Protein AF-A0A8B3NKY8-F1 (afdb_monomer_lite)

pLDDT: mean 85.1, std 20.14, range [35.09, 98.81]

Foldseek 3Di:
DQEEECALPLPAEEEEAEPEEYEEAACAQPHAYEYEYQEYAAAACALHAEYEYEHNHYYYAAYCHNPQDYYYHYDDPPPCVVVRYDPPRDDDDDDDDPVVVVVVAVVVDDDDDDDDDDDCPPDRPPPPPVVVCVSVVVND

Secondary structure (DSSP, 8-state):
--B-SSTTTT--S-EEEESS-B-TTTTTT-EEEEEEES---TTTTTT-EEEEEEE-S---SSBTTT--EEEEEE--SSS-HHHHB-TTS----PPPPHHHHHHHHHHS-------S---TTS-SSTTHHHHHHHHHHHH-

Radius of gyration: 15.7 Å; chains: 1; bounding box: 32×38×48 Å

Sequence (140 aa):
IIVGNTVLYGATEGEAYFCGVAGERFAVRNSGVAAVVEGVGDHGCEYMTGGIVVVIGQTGRNFAAGMSGGVAYVLDEVGDFAERCNMAMVELEPVPEEDDLMEKLLHHGGDLDHKGRVDVSGDMTSHDEERLYQLISNHV

Structure (mmCIF, N/CA/C/O backbone):
data_AF-A0A8B3NKY8-F1
#
_entry.id   AF-A0A8B3NKY8-F1
#
loop_
_atom_site.group_PDB
_atom_site.id
_atom_site.type_symbol
_atom_site.label_atom_id
_atom_site.label_alt_id
_atom_site.label_comp_id
_atom_site.label_asym_id
_atom_site.label_entity_id
_atom_site.label_seq_id
_atom_site.pdbx_PDB_ins_code
_atom_site.Cartn_x
_atom_site.Cartn_y
_atom_site.Cartn_z
_atom_site.occupancy
_atom_site.B_iso_or_equiv
_atom_site.auth_seq_id
_atom_site.auth_comp_id
_atom_site.auth_asym_id
_atom_site.auth_atom_id
_atom_site.pdbx_PDB_model_num
ATOM 1 N N . ILE A 1 1 ? -8.457 -6.301 -11.521 1.00 92.19 1 ILE A N 1
ATOM 2 C CA . ILE A 1 1 ? -7.447 -5.228 -11.653 1.00 92.19 1 ILE A CA 1
ATOM 3 C C . ILE A 1 1 ? -8.161 -3.965 -12.123 1.00 92.19 1 ILE A C 1
ATOM 5 O O . ILE A 1 1 ? -8.790 -4.033 -13.174 1.00 92.19 1 ILE A O 1
ATOM 9 N N . ILE A 1 2 ? -8.127 -2.881 -11.340 1.00 97.88 2 ILE A N 1
ATOM 10 C CA . ILE A 1 2 ? -8.781 -1.590 -11.645 1.00 97.88 2 ILE A CA 1
ATOM 11 C C . ILE A 1 2 ? -7.787 -0.535 -12.149 1.00 97.88 2 ILE A C 1
ATOM 13 O O . ILE A 1 2 ? -8.113 0.253 -13.032 1.00 97.88 2 ILE A O 1
ATOM 17 N N . VAL A 1 3 ? -6.552 -0.567 -11.641 1.00 98.19 3 VAL A N 1
ATOM 18 C CA . VAL A 1 3 ? -5.439 0.285 -12.078 1.00 98.19 3 VAL A CA 1
ATOM 19 C C . VAL A 1 3 ? -4.214 -0.563 -12.404 1.00 98.19 3 VAL A C 1
ATOM 21 O O . VAL A 1 3 ? -4.054 -1.666 -11.885 1.00 98.19 3 VAL A O 1
ATOM 24 N N . GLY A 1 4 ? -3.379 -0.061 -13.315 1.00 98.06 4 GLY A N 1
ATOM 25 C CA . GLY A 1 4 ? -2.199 -0.768 -13.814 1.00 98.06 4 GLY A CA 1
ATOM 26 C C . GLY A 1 4 ? -1.019 -0.773 -12.838 1.00 98.06 4 GLY A C 1
ATOM 27 O O . GLY A 1 4 ? -1.186 -0.723 -11.622 1.00 98.06 4 GLY A O 1
ATOM 28 N N . ASN A 1 5 ? 0.187 -0.835 -13.399 1.00 98.56 5 ASN A N 1
ATOM 29 C CA . ASN A 1 5 ? 1.435 -0.888 -12.640 1.00 98.56 5 ASN A CA 1
ATOM 30 C C . ASN A 1 5 ? 1.971 0.517 -12.331 1.00 98.56 5 ASN A C 1
ATOM 32 O O . ASN A 1 5 ? 1.633 1.481 -13.021 1.00 98.56 5 ASN A O 1
ATOM 36 N N . THR A 1 6 ? 2.878 0.616 -11.355 1.00 98.12 6 THR A N 1
ATOM 37 C CA . THR A 1 6 ? 3.660 1.841 -11.079 1.00 98.12 6 THR A CA 1
ATOM 38 C C . THR A 1 6 ? 2.777 3.046 -10.713 1.00 98.12 6 THR A C 1
ATOM 40 O O . THR A 1 6 ? 3.089 4.204 -10.990 1.00 98.12 6 THR A O 1
ATOM 43 N N . VAL A 1 7 ? 1.631 2.768 -10.096 1.00 98.38 7 VAL A N 1
ATOM 44 C CA . VAL A 1 7 ? 0.680 3.776 -9.619 1.00 98.38 7 VAL A CA 1
ATOM 45 C C . VAL A 1 7 ? 1.297 4.533 -8.439 1.00 98.38 7 VAL A C 1
ATOM 47 O O . VAL A 1 7 ? 1.948 3.921 -7.597 1.00 98.38 7 VAL A O 1
ATOM 50 N N . LEU A 1 8 ? 1.105 5.858 -8.385 1.00 98.19 8 LEU A N 1
ATOM 51 C CA . LEU A 1 8 ? 1.686 6.766 -7.375 1.00 98.19 8 LEU A CA 1
ATOM 52 C C . LEU A 1 8 ? 3.224 6.830 -7.364 1.00 98.19 8 LEU A C 1
ATOM 54 O O . LEU A 1 8 ? 3.835 7.121 -6.335 1.00 98.19 8 LEU A O 1
ATOM 58 N N . TYR A 1 9 ? 3.863 6.591 -8.512 1.00 98.31 9 TYR A N 1
ATOM 59 C CA . TYR A 1 9 ? 5.317 6.665 -8.615 1.00 98.31 9 TYR A CA 1
ATOM 60 C C . TYR A 1 9 ? 5.877 8.027 -8.199 1.00 98.31 9 TYR A C 1
ATOM 62 O O . TYR A 1 9 ? 5.608 9.037 -8.850 1.00 98.31 9 TYR A O 1
ATOM 70 N N . GLY A 1 10 ? 6.700 8.041 -7.147 1.00 97.56 10 GLY A N 1
ATOM 71 C CA . GLY A 1 10 ? 7.357 9.264 -6.681 1.00 97.56 10 GLY A CA 1
ATOM 72 C C . GLY A 1 10 ? 6.392 10.329 -6.156 1.00 97.56 10 GLY A C 1
ATOM 73 O O . GLY A 1 10 ? 6.761 11.501 -6.126 1.00 97.56 10 GLY A O 1
ATOM 74 N N . ALA A 1 11 ? 5.155 9.956 -5.816 1.00 97.69 11 ALA A N 1
ATOM 75 C CA . ALA A 1 11 ? 4.143 10.913 -5.394 1.00 97.69 11 ALA A CA 1
ATOM 76 C C . ALA A 1 11 ? 4.517 11.558 -4.048 1.00 97.69 11 ALA A C 1
ATOM 78 O O . ALA A 1 11 ? 5.060 10.895 -3.166 1.00 97.69 11 ALA A O 1
ATOM 79 N N . THR A 1 12 ? 4.250 12.857 -3.900 1.00 97.62 12 THR A N 1
ATOM 80 C CA . THR A 1 12 ? 4.756 13.660 -2.772 1.00 97.62 12 THR A CA 1
ATOM 81 C C . THR A 1 12 ? 3.673 14.206 -1.852 1.00 97.62 12 THR A C 1
ATOM 83 O O . THR A 1 12 ? 3.973 14.503 -0.705 1.00 97.62 12 THR A O 1
ATOM 86 N N . GLU A 1 13 ? 2.440 14.361 -2.332 1.00 97.50 13 GLU A N 1
ATOM 87 C CA . GLU A 1 13 ? 1.308 14.871 -1.551 1.00 97.50 13 GLU A CA 1
ATOM 88 C C . GLU A 1 13 ? -0.023 14.460 -2.192 1.00 97.50 13 GLU A C 1
ATOM 90 O O . GLU A 1 13 ? -0.088 14.224 -3.402 1.00 97.50 13 GLU A O 1
ATOM 95 N N . GLY A 1 14 ? -1.082 14.402 -1.382 1.00 96.62 14 GLY A N 1
ATOM 96 C CA . GLY A 1 14 ? -2.450 14.111 -1.816 1.00 96.62 14 GLY A CA 1
ATOM 97 C C . GLY A 1 14 ? -2.989 12.775 -1.309 1.00 96.62 14 GLY A C 1
ATOM 98 O O . GLY A 1 14 ? -2.331 12.063 -0.550 1.00 96.62 14 GLY A O 1
ATOM 99 N N . GLU A 1 15 ? -4.202 12.447 -1.750 1.00 97.81 15 GLU A N 1
ATOM 100 C CA . GLU A 1 15 ? -4.906 11.214 -1.398 1.00 97.81 15 GLU A CA 1
ATOM 101 C C . GLU A 1 15 ? -5.391 10.477 -2.653 1.00 97.81 15 GLU A C 1
ATOM 103 O O . GLU A 1 15 ? -5.750 11.113 -3.649 1.00 97.81 15 GLU A O 1
ATOM 108 N N . ALA A 1 16 ? -5.417 9.143 -2.617 1.00 97.88 16 ALA A N 1
ATOM 109 C CA . ALA A 1 16 ? -5.928 8.323 -3.715 1.00 97.88 16 ALA A CA 1
ATOM 110 C C . ALA A 1 16 ? -6.660 7.069 -3.216 1.00 97.88 16 ALA A C 1
ATOM 112 O O . ALA A 1 16 ? -6.140 6.320 -2.395 1.00 97.88 16 ALA A O 1
ATOM 113 N N . TYR A 1 17 ? -7.840 6.805 -3.772 1.00 98.25 17 TYR A N 1
ATOM 114 C CA . TYR A 1 17 ? -8.715 5.708 -3.358 1.00 98.25 17 TYR A CA 1
ATOM 115 C C . TYR A 1 17 ? -9.032 4.826 -4.570 1.00 98.25 17 TYR A C 1
ATOM 117 O O . TYR A 1 17 ? -9.472 5.323 -5.611 1.00 98.25 17 TYR A O 1
ATOM 125 N N . PHE A 1 18 ? -8.762 3.525 -4.463 1.00 98.12 18 PHE A N 1
ATOM 126 C CA . PHE A 1 18 ? -8.860 2.572 -5.569 1.00 98.12 18 PHE A CA 1
ATOM 127 C C . PHE A 1 18 ? -9.771 1.403 -5.192 1.00 98.12 18 PHE A C 1
ATOM 129 O O . PHE A 1 18 ? -9.328 0.460 -4.535 1.00 98.12 18 PHE A O 1
ATOM 136 N N . CYS A 1 19 ? -11.042 1.452 -5.615 1.00 97.25 19 CYS A N 1
ATOM 137 C CA . CYS A 1 19 ? -12.042 0.397 -5.373 1.00 97.25 19 CYS A CA 1
ATOM 138 C C . CYS A 1 19 ? -11.775 -0.838 -6.253 1.00 97.25 19 CYS A C 1
ATOM 140 O O . CYS A 1 19 ? -12.475 -1.116 -7.233 1.00 97.25 19 CYS A O 1
ATOM 142 N N . GLY A 1 20 ? -10.654 -1.501 -5.989 1.00 97.12 20 GLY A N 1
ATOM 143 C CA . GLY A 1 20 ? -10.221 -2.715 -6.655 1.00 97.12 20 GLY A CA 1
ATOM 144 C C . GLY A 1 20 ? -8.709 -2.912 -6.582 1.00 97.12 20 GLY A C 1
ATOM 145 O O . GLY A 1 20 ? -7.962 -2.123 -6.012 1.00 97.12 20 GLY A O 1
ATOM 146 N N . VAL A 1 21 ? -8.251 -3.988 -7.215 1.00 98.44 21 VAL A N 1
ATOM 147 C CA . VAL A 1 21 ? -6.849 -4.421 -7.154 1.00 98.44 21 VAL A CA 1
ATOM 148 C C . VAL A 1 21 ? -5.963 -3.617 -8.113 1.00 98.44 21 VAL A C 1
ATOM 150 O O . VAL A 1 21 ? -6.284 -3.507 -9.304 1.00 98.44 21 VAL A O 1
ATOM 153 N N . ALA A 1 22 ? -4.833 -3.111 -7.622 1.00 98.62 22 ALA A N 1
ATOM 154 C CA . ALA A 1 22 ? -3.765 -2.508 -8.414 1.00 98.62 22 ALA A CA 1
ATOM 155 C C . ALA A 1 22 ? -2.769 -3.552 -8.945 1.00 98.62 22 ALA A C 1
ATOM 157 O O . ALA A 1 22 ? -2.622 -4.642 -8.392 1.00 98.62 22 ALA A O 1
ATOM 158 N N . GLY A 1 23 ? -2.070 -3.209 -10.028 1.00 98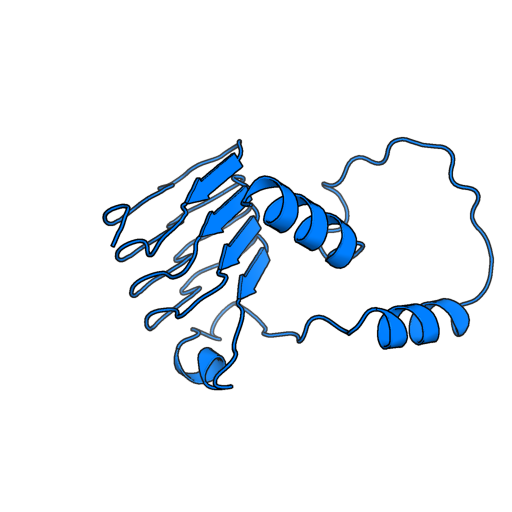.31 23 GLY A N 1
ATOM 159 C CA . GLY A 1 23 ? -0.990 -4.025 -10.576 1.00 98.31 23 GLY A CA 1
ATOM 160 C C . GLY A 1 23 ? 0.283 -4.025 -9.718 1.00 98.31 23 GLY A C 1
ATOM 161 O O . GLY A 1 23 ? 0.270 -3.772 -8.514 1.00 98.31 23 GLY A O 1
ATOM 162 N N . GLU A 1 24 ? 1.411 -4.329 -10.353 1.00 98.50 24 GLU A N 1
ATOM 163 C CA . GLU A 1 24 ? 2.725 -4.385 -9.699 1.00 98.50 24 GLU A CA 1
ATOM 164 C C . GLU A 1 24 ? 3.267 -2.986 -9.371 1.00 98.50 24 GLU A C 1
ATOM 166 O O . GLU A 1 24 ? 2.948 -2.002 -10.049 1.00 98.50 24 GLU A O 1
ATOM 171 N N . ARG A 1 25 ? 4.174 -2.903 -8.388 1.00 98.44 25 ARG A N 1
ATOM 172 C CA . ARG A 1 25 ? 4.865 -1.658 -7.994 1.00 98.44 25 ARG A CA 1
ATOM 173 C C . ARG A 1 25 ? 3.912 -0.522 -7.624 1.00 98.44 25 ARG A C 1
ATOM 175 O O . ARG A 1 25 ? 4.149 0.642 -7.947 1.00 98.44 25 ARG A O 1
ATOM 182 N N . PHE A 1 26 ? 2.809 -0.854 -6.967 1.00 98.81 26 PHE A N 1
ATOM 183 C CA . PHE A 1 26 ? 1.927 0.153 -6.394 1.00 98.81 26 PHE A CA 1
ATOM 184 C C . PHE A 1 26 ? 2.675 0.981 -5.336 1.00 98.81 26 PHE A C 1
ATOM 186 O O . PHE A 1 26 ? 3.388 0.412 -4.513 1.00 98.81 26 PHE A O 1
ATOM 193 N N . ALA A 1 27 ? 2.520 2.307 -5.362 1.00 98.44 27 ALA A N 1
ATOM 194 C CA . ALA A 1 27 ? 3.166 3.251 -4.444 1.00 98.44 27 ALA A CA 1
ATOM 195 C C . ALA A 1 27 ? 4.705 3.181 -4.425 1.00 98.44 27 ALA A C 1
ATOM 197 O O . ALA A 1 27 ? 5.344 3.527 -3.429 1.00 98.44 27 ALA A O 1
ATOM 198 N N . VAL A 1 28 ? 5.320 2.768 -5.538 1.00 98.31 28 VAL A N 1
ATOM 199 C CA . VAL A 1 28 ? 6.781 2.744 -5.654 1.00 98.31 28 VAL A CA 1
ATOM 200 C C . VAL A 1 28 ? 7.356 4.156 -5.495 1.00 98.31 28 VAL A C 1
ATOM 202 O O . VAL A 1 28 ? 6.947 5.095 -6.181 1.00 98.31 28 VAL A O 1
ATOM 205 N N . ARG A 1 29 ? 8.314 4.333 -4.584 1.00 98.50 29 ARG A N 1
ATOM 206 C CA . ARG A 1 29 ? 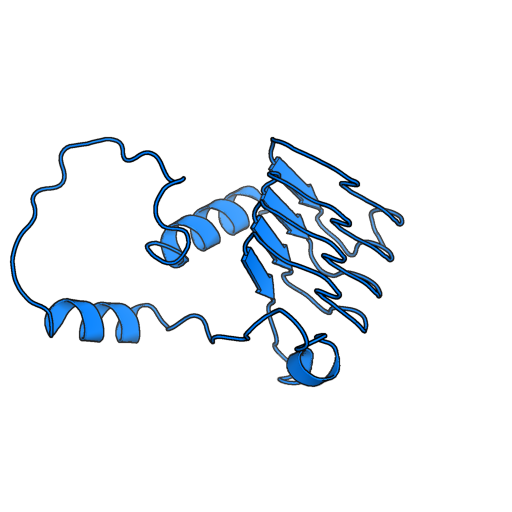8.883 5.647 -4.223 1.00 98.50 29 ARG A CA 1
ATOM 207 C C . ARG A 1 29 ? 7.868 6.678 -3.717 1.00 98.50 29 ARG A C 1
ATOM 209 O O . ARG A 1 29 ? 8.145 7.877 -3.799 1.00 98.50 29 ARG A O 1
ATOM 216 N N . ASN A 1 30 ? 6.712 6.254 -3.204 1.00 98.56 30 ASN A N 1
ATOM 217 C CA . ASN A 1 30 ? 5.808 7.184 -2.531 1.00 98.56 30 ASN A CA 1
ATOM 218 C C . ASN A 1 30 ? 6.561 7.911 -1.404 1.00 98.56 30 ASN A C 1
ATOM 220 O O . ASN A 1 30 ? 7.321 7.302 -0.651 1.00 98.56 30 ASN A O 1
ATOM 224 N N . SER A 1 31 ? 6.411 9.228 -1.357 1.00 98.00 31 SER A N 1
ATOM 225 C CA . SER A 1 31 ? 7.110 10.116 -0.432 1.00 98.00 31 SER A CA 1
ATOM 226 C C . SER A 1 31 ? 6.151 10.972 0.399 1.00 98.00 31 SER A C 1
ATOM 228 O O . SER A 1 31 ? 6.622 11.722 1.249 1.00 98.00 31 SER A O 1
ATOM 230 N N . GLY A 1 32 ? 4.831 10.871 0.190 1.00 95.75 32 GLY A N 1
ATOM 231 C CA . GLY A 1 32 ? 3.870 11.656 0.975 1.00 95.75 32 GLY A CA 1
ATOM 232 C C . GLY A 1 32 ? 2.387 11.529 0.617 1.00 95.75 32 GLY A C 1
ATOM 233 O O . GLY A 1 32 ? 1.579 12.234 1.210 1.00 95.75 32 GLY A O 1
ATOM 234 N N . VAL A 1 33 ? 1.993 10.648 -0.309 1.00 98.00 33 VAL A N 1
ATOM 235 C CA . VAL A 1 33 ? 0.568 10.375 -0.578 1.00 98.00 33 VAL A CA 1
ATOM 236 C C . VAL A 1 33 ? -0.006 9.398 0.446 1.00 98.00 33 VAL A C 1
ATOM 238 O O . VAL A 1 33 ? 0.661 8.421 0.800 1.00 98.00 33 VAL A O 1
ATOM 241 N N . ALA A 1 34 ? -1.251 9.632 0.867 1.00 98.12 34 ALA A N 1
ATOM 242 C CA . ALA A 1 34 ? -2.084 8.632 1.529 1.00 98.12 34 ALA A CA 1
ATOM 243 C C . ALA A 1 34 ? -2.932 7.876 0.490 1.00 98.12 34 ALA A C 1
ATOM 245 O O . ALA A 1 34 ? -3.583 8.496 -0.349 1.00 98.12 34 ALA A O 1
ATOM 246 N N . ALA A 1 35 ? -2.929 6.546 0.498 1.00 98.31 35 ALA A N 1
ATOM 247 C CA . ALA A 1 35 ? -3.682 5.767 -0.480 1.00 98.31 35 ALA A CA 1
ATOM 248 C C . ALA A 1 35 ? -4.407 4.573 0.132 1.00 98.31 35 ALA A C 1
ATOM 250 O O . ALA A 1 35 ? -3.862 3.919 1.016 1.00 98.31 35 ALA A O 1
ATOM 251 N N . VAL A 1 36 ? -5.593 4.257 -0.392 1.00 98.62 36 VAL A N 1
ATOM 252 C CA . VAL A 1 36 ? -6.370 3.056 -0.047 1.00 98.62 36 VAL A CA 1
ATOM 253 C C . VAL A 1 36 ? -6.606 2.222 -1.303 1.00 98.62 36 VAL A C 1
ATOM 255 O O . VAL A 1 36 ? -6.975 2.756 -2.352 1.00 98.62 36 VAL A O 1
ATOM 258 N N . VAL A 1 37 ? -6.363 0.913 -1.221 1.00 98.62 37 VAL A N 1
ATOM 259 C CA . VAL A 1 37 ? -6.497 -0.024 -2.346 1.00 98.62 37 VAL A CA 1
ATOM 260 C C . VAL A 1 37 ? -6.942 -1.409 -1.868 1.00 98.62 37 VAL A C 1
ATOM 262 O O . VAL A 1 37 ? -6.533 -1.871 -0.808 1.00 98.62 37 VAL A O 1
ATOM 265 N N . GLU A 1 38 ? -7.744 -2.117 -2.664 1.00 98.25 38 GLU A N 1
ATOM 266 C CA . GLU A 1 38 ? -8.305 -3.443 -2.315 1.00 98.25 38 GLU A CA 1
ATOM 267 C C . GLU A 1 38 ? -7.391 -4.626 -2.677 1.00 98.25 38 GLU A C 1
ATOM 269 O O . GLU A 1 38 ? -7.807 -5.782 -2.733 1.00 98.25 38 GLU A O 1
ATOM 274 N N . GLY A 1 39 ? -6.127 -4.347 -2.973 1.00 98.06 39 GLY A N 1
ATOM 275 C CA . GLY A 1 39 ? -5.115 -5.353 -3.263 1.00 98.06 39 GLY A CA 1
ATOM 276 C C . GLY A 1 39 ? -4.030 -4.815 -4.180 1.00 98.06 39 GLY A C 1
ATOM 277 O O . GLY A 1 39 ? -4.254 -3.900 -4.974 1.00 98.06 39 GLY A O 1
ATOM 278 N N . VAL A 1 40 ? -2.844 -5.399 -4.095 1.00 98.50 40 VAL A N 1
ATOM 279 C CA . VAL A 1 40 ? -1.672 -4.962 -4.863 1.00 98.50 40 VAL A CA 1
ATOM 280 C C . VAL A 1 40 ? -0.913 -6.161 -5.415 1.00 98.50 40 VAL A C 1
ATOM 282 O O . VAL A 1 40 ? -0.873 -7.220 -4.793 1.00 98.50 40 VAL A O 1
ATOM 285 N N . GLY A 1 41 ? -0.286 -5.991 -6.578 1.00 98.50 41 GLY A N 1
ATOM 286 C CA . GLY A 1 41 ? 0.647 -6.971 -7.132 1.00 98.50 41 GLY A CA 1
ATOM 287 C C . GLY A 1 41 ? 2.000 -6.998 -6.409 1.00 98.50 41 GLY A C 1
ATOM 288 O O . GLY A 1 41 ? 2.162 -6.464 -5.309 1.00 98.50 41 GLY A O 1
ATOM 289 N N . ASP A 1 42 ? 2.993 -7.627 -7.043 1.00 98.62 42 ASP A N 1
ATOM 290 C CA . ASP A 1 42 ? 4.355 -7.732 -6.504 1.00 98.62 42 ASP A CA 1
ATOM 291 C C . ASP A 1 42 ? 5.015 -6.342 -6.361 1.00 98.62 42 ASP A C 1
ATOM 293 O O . ASP A 1 42 ? 4.723 -5.413 -7.124 1.00 98.62 42 ASP A O 1
ATOM 297 N N . HIS A 1 43 ? 5.950 -6.214 -5.413 1.00 98.62 43 HIS A N 1
ATOM 298 C CA . HIS A 1 43 ? 6.737 -4.997 -5.152 1.00 98.62 43 HIS A CA 1
ATOM 299 C C . HIS A 1 43 ? 5.914 -3.775 -4.697 1.00 98.62 43 HIS A C 1
ATOM 301 O O . HIS A 1 43 ? 6.281 -2.632 -4.977 1.00 98.62 43 HIS A O 1
ATOM 307 N N . GLY A 1 44 ? 4.789 -3.989 -4.009 1.00 98.50 44 GLY A N 1
ATOM 308 C CA . GLY A 1 44 ? 4.046 -2.895 -3.375 1.00 98.50 44 GLY A CA 1
ATOM 309 C C . GLY A 1 44 ? 4.918 -2.110 -2.386 1.00 98.50 44 GLY A C 1
ATOM 310 O O . GLY A 1 44 ? 5.728 -2.703 -1.676 1.00 98.50 44 GLY A O 1
ATOM 311 N N . CYS A 1 45 ? 4.777 -0.783 -2.371 1.00 98.50 45 CYS A N 1
ATOM 312 C CA . CYS A 1 45 ? 5.519 0.154 -1.515 1.00 98.50 45 CYS A CA 1
ATOM 313 C C . CYS A 1 45 ? 7.053 0.086 -1.653 1.00 98.50 45 CYS A C 1
ATOM 315 O O . CYS A 1 45 ? 7.787 0.545 -0.779 1.00 98.50 45 CYS A O 1
ATOM 317 N N . GLU A 1 46 ? 7.562 -0.476 -2.752 1.00 98.56 46 GLU A N 1
ATOM 318 C CA . GLU A 1 46 ? 9.000 -0.566 -3.001 1.00 98.56 46 GLU A CA 1
ATOM 319 C C . GLU A 1 46 ? 9.636 0.840 -3.017 1.00 98.56 46 GLU A C 1
ATOM 321 O O . GLU A 1 46 ? 9.134 1.766 -3.659 1.00 98.56 46 GLU A O 1
ATOM 326 N N . TYR A 1 47 ? 10.742 1.019 -2.295 1.00 98.56 47 TYR A N 1
ATOM 327 C CA . TYR A 1 47 ? 11.437 2.305 -2.133 1.00 98.56 47 TYR A CA 1
ATOM 328 C C . TYR A 1 47 ? 10.586 3.458 -1.574 1.00 98.56 47 TYR A C 1
ATOM 330 O O . TYR A 1 47 ? 10.945 4.619 -1.773 1.00 98.56 47 TYR A O 1
ATOM 338 N N . MET A 1 48 ? 9.457 3.176 -0.917 1.00 98.56 48 MET A N 1
ATOM 339 C CA . MET A 1 48 ? 8.649 4.201 -0.254 1.00 98.56 48 MET A CA 1
ATOM 340 C C . MET A 1 48 ? 9.460 4.878 0.864 1.00 98.56 48 MET A C 1
ATOM 342 O O . MET A 1 48 ? 10.155 4.219 1.640 1.00 98.56 48 MET A O 1
ATOM 346 N N . THR A 1 49 ? 9.409 6.208 0.909 1.00 98.00 49 THR A N 1
ATOM 347 C CA . THR A 1 49 ? 10.149 7.041 1.872 1.00 98.00 49 THR A CA 1
ATOM 348 C C . THR A 1 49 ? 9.239 7.915 2.734 1.00 98.00 49 THR A C 1
ATOM 350 O O . THR A 1 49 ? 9.726 8.588 3.637 1.00 98.00 49 THR A O 1
ATOM 353 N N . GLY A 1 50 ? 7.933 7.929 2.462 1.00 96.38 50 GLY A N 1
ATOM 354 C CA . GLY A 1 50 ? 6.935 8.688 3.210 1.00 96.38 50 GLY A CA 1
ATOM 355 C C . GLY A 1 50 ? 5.520 8.439 2.687 1.00 96.38 50 GLY A C 1
ATOM 356 O O . GLY A 1 50 ? 5.338 7.807 1.648 1.00 96.38 50 GLY A O 1
ATOM 357 N N . GLY A 1 51 ? 4.521 8.961 3.397 1.00 96.81 51 GLY A N 1
ATOM 358 C CA . GLY A 1 51 ? 3.103 8.743 3.094 1.00 96.81 51 GLY A CA 1
ATOM 359 C C . GLY A 1 51 ? 2.505 7.542 3.829 1.00 96.81 51 GLY A C 1
ATOM 360 O O . GLY A 1 51 ? 3.152 6.933 4.685 1.00 96.81 51 GLY A O 1
ATOM 361 N N . ILE A 1 52 ? 1.254 7.227 3.495 1.00 97.50 52 ILE A N 1
ATOM 362 C CA . ILE A 1 52 ? 0.465 6.156 4.115 1.00 97.50 52 ILE A CA 1
ATOM 363 C C . ILE A 1 52 ? -0.135 5.288 3.010 1.00 97.50 52 ILE A C 1
ATOM 365 O O . ILE A 1 52 ? -0.687 5.806 2.044 1.00 97.50 52 ILE A O 1
ATOM 369 N N . VAL A 1 53 ? -0.056 3.968 3.131 1.00 98.38 53 VAL A N 1
ATOM 370 C CA . VAL A 1 53 ? -0.729 3.049 2.202 1.00 98.38 53 VAL A CA 1
ATOM 371 C C . VAL A 1 53 ? -1.561 2.054 2.996 1.00 98.38 53 VAL A C 1
ATOM 373 O O . VAL A 1 53 ? -1.034 1.352 3.846 1.00 98.38 53 VAL A O 1
ATOM 376 N N . VAL A 1 54 ? -2.855 1.978 2.712 1.00 98.25 54 VAL A N 1
ATOM 377 C CA . VAL A 1 54 ? -3.785 1.008 3.291 1.00 98.25 54 VAL A CA 1
ATOM 378 C C . VAL A 1 54 ? -4.158 0.004 2.205 1.00 98.25 54 VAL A C 1
ATOM 380 O O . VAL A 1 54 ? -4.705 0.377 1.164 1.00 98.25 54 VAL A O 1
ATOM 383 N N . VAL A 1 55 ? -3.862 -1.271 2.437 1.00 98.19 55 VAL A N 1
ATOM 384 C CA . VAL A 1 55 ? -4.220 -2.374 1.542 1.00 98.19 55 VAL A CA 1
ATOM 385 C C . VAL A 1 55 ? -5.269 -3.245 2.227 1.00 98.19 55 VAL A C 1
ATOM 387 O O . VAL A 1 55 ? -4.949 -4.016 3.127 1.00 98.19 55 VAL A O 1
ATOM 390 N N . ILE A 1 56 ? -6.523 -3.142 1.788 1.00 96.31 56 ILE A N 1
ATOM 391 C CA . ILE A 1 56 ? -7.662 -3.922 2.305 1.00 96.31 56 ILE A CA 1
ATOM 392 C C . ILE A 1 56 ? -7.903 -5.191 1.471 1.00 96.31 56 ILE A C 1
ATOM 394 O O . ILE A 1 56 ? -9.021 -5.502 1.072 1.00 96.31 56 ILE A O 1
ATOM 398 N N . GLY A 1 57 ? -6.823 -5.906 1.152 1.00 95.62 57 GLY A N 1
ATOM 399 C CA . GLY A 1 57 ? -6.865 -7.135 0.365 1.00 95.62 57 GLY A CA 1
ATOM 400 C C . GLY A 1 57 ? -5.483 -7.757 0.170 1.00 95.62 57 GLY A C 1
ATOM 401 O O . GLY A 1 57 ? -4.512 -7.371 0.815 1.00 95.62 57 GLY A O 1
ATOM 402 N N . GLN A 1 58 ? -5.379 -8.729 -0.741 1.00 96.19 58 GLN A N 1
ATOM 403 C CA . GLN A 1 58 ? -4.134 -9.480 -0.935 1.00 96.19 58 GLN A CA 1
ATOM 404 C C . GLN A 1 58 ? -2.994 -8.621 -1.499 1.00 96.19 58 GLN A C 1
ATOM 406 O O . GLN A 1 58 ? -3.193 -7.789 -2.389 1.00 96.19 58 GLN A O 1
ATOM 411 N N . THR A 1 59 ? -1.773 -8.908 -1.041 1.00 98.06 59 THR A N 1
ATOM 412 C CA . THR A 1 59 ? -0.533 -8.341 -1.581 1.00 98.06 59 THR A CA 1
ATOM 413 C C . THR A 1 59 ? 0.233 -9.352 -2.435 1.00 98.06 59 THR A C 1
ATOM 415 O O . THR A 1 59 ? 0.171 -10.565 -2.220 1.00 98.06 59 THR A O 1
ATOM 418 N N . GLY A 1 60 ? 1.029 -8.860 -3.379 1.00 97.88 60 GLY A N 1
ATOM 419 C CA . GLY A 1 60 ? 2.064 -9.658 -4.021 1.00 97.88 60 GLY A CA 1
ATOM 420 C C . GLY A 1 60 ? 3.297 -9.840 -3.135 1.00 97.88 60 GLY A C 1
ATOM 421 O O . GLY A 1 60 ? 3.331 -9.444 -1.968 1.00 97.88 60 GLY A O 1
ATOM 422 N N . ARG A 1 61 ? 4.327 -10.450 -3.717 1.00 98.44 61 ARG A N 1
ATOM 423 C CA . ARG A 1 61 ? 5.619 -10.746 -3.085 1.00 98.44 61 ARG A CA 1
ATOM 424 C C . ARG A 1 61 ? 6.520 -9.519 -3.033 1.00 98.44 61 ARG A C 1
ATOM 426 O O . ARG A 1 61 ? 6.375 -8.586 -3.825 1.00 98.44 61 ARG A O 1
ATOM 433 N N . ASN A 1 62 ? 7.533 -9.599 -2.172 1.00 98.19 62 ASN A N 1
ATOM 434 C CA . ASN A 1 62 ? 8.574 -8.587 -2.010 1.00 98.19 62 ASN A CA 1
ATOM 435 C C . ASN A 1 62 ? 7.995 -7.192 -1.710 1.00 98.19 62 ASN A C 1
ATOM 437 O O . ASN A 1 62 ? 8.503 -6.175 -2.188 1.00 98.19 62 ASN A O 1
ATOM 441 N N . PHE A 1 63 ? 6.902 -7.163 -0.949 1.00 98.69 63 PHE A N 1
ATOM 442 C CA . PHE A 1 63 ? 6.288 -5.933 -0.467 1.00 98.69 63 PHE A CA 1
ATOM 443 C C . PHE A 1 63 ? 7.275 -5.170 0.430 1.00 98.69 63 PHE A C 1
ATOM 445 O O . PHE A 1 63 ? 8.071 -5.791 1.131 1.00 98.69 63 PHE A O 1
ATOM 452 N N . ALA A 1 64 ? 7.237 -3.838 0.393 1.00 98.44 64 ALA A N 1
ATOM 453 C CA . ALA A 1 64 ? 8.084 -2.936 1.178 1.00 98.44 64 ALA A CA 1
ATOM 454 C C . ALA A 1 64 ? 9.604 -3.079 0.945 1.00 98.44 64 ALA A C 1
ATOM 456 O O . ALA A 1 64 ? 10.419 -2.615 1.743 1.00 98.44 64 ALA A O 1
ATOM 457 N N . ALA A 1 65 ? 10.032 -3.677 -0.171 1.00 98.62 65 ALA A N 1
ATOM 458 C CA . ALA A 1 65 ? 11.454 -3.782 -0.481 1.00 98.62 65 ALA A CA 1
ATOM 459 C C . ALA A 1 65 ? 12.114 -2.397 -0.596 1.00 98.62 65 ALA A C 1
ATOM 461 O O . ALA A 1 65 ? 11.706 -1.554 -1.394 1.00 98.62 65 ALA A O 1
ATOM 462 N N . GLY A 1 66 ? 13.144 -2.151 0.216 1.00 98.06 66 GLY A N 1
ATOM 463 C CA . GLY A 1 66 ? 13.827 -0.855 0.259 1.00 98.06 66 GLY A CA 1
ATOM 464 C C . GLY A 1 66 ? 12.956 0.302 0.760 1.00 98.06 66 GLY A C 1
ATOM 465 O O . GLY A 1 66 ? 13.334 1.454 0.556 1.00 98.06 66 GLY A O 1
ATOM 466 N N . MET A 1 67 ? 11.802 0.016 1.371 1.00 98.31 67 MET A N 1
ATOM 467 C CA . MET A 1 67 ? 10.990 1.016 2.054 1.00 98.31 67 MET A CA 1
ATOM 468 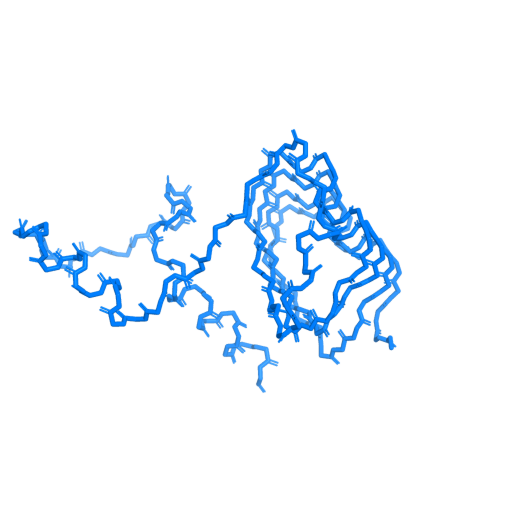C C . MET A 1 67 ? 11.758 1.517 3.276 1.00 98.31 67 MET A C 1
ATOM 470 O O . MET A 1 67 ? 12.124 0.736 4.149 1.00 98.31 67 MET A O 1
ATOM 474 N N . SER A 1 68 ? 12.037 2.817 3.309 1.00 97.06 68 SER A N 1
ATOM 475 C CA . SER A 1 68 ? 12.833 3.450 4.364 1.00 97.06 68 SER A CA 1
ATOM 476 C C . SER A 1 68 ? 12.047 4.480 5.175 1.00 97.06 68 SER A C 1
ATOM 478 O O . SER A 1 68 ? 12.619 5.115 6.057 1.00 97.06 68 SER A O 1
ATOM 480 N N . GLY A 1 69 ? 10.770 4.706 4.850 1.00 94.94 69 GLY A N 1
ATOM 481 C CA . GLY A 1 69 ? 9.903 5.634 5.572 1.00 94.94 69 GLY A CA 1
ATOM 482 C C . GLY A 1 69 ? 8.450 5.593 5.099 1.00 94.94 69 GLY A C 1
ATOM 483 O O . GLY A 1 69 ? 8.157 5.100 4.010 1.00 94.94 69 GLY A O 1
ATOM 484 N N . GLY A 1 70 ? 7.555 6.145 5.921 1.00 95.56 70 GLY A N 1
ATOM 485 C CA . GLY A 1 70 ? 6.102 6.033 5.761 1.00 95.56 70 GLY A CA 1
ATOM 486 C C . GLY A 1 70 ? 5.522 4.817 6.490 1.00 95.56 70 GLY A C 1
ATOM 487 O O . GLY A 1 70 ? 6.258 4.070 7.130 1.00 95.56 70 GLY A O 1
ATOM 488 N N . VAL A 1 71 ? 4.203 4.636 6.399 1.00 96.00 71 VAL A N 1
ATOM 489 C CA . VAL A 1 71 ? 3.477 3.534 7.055 1.00 96.00 71 VAL A CA 1
ATOM 490 C C . VAL A 1 71 ? 2.627 2.794 6.026 1.00 96.00 71 VAL A C 1
ATOM 492 O O . VAL A 1 71 ? 1.983 3.417 5.180 1.00 96.00 71 VAL A O 1
ATOM 495 N N . ALA A 1 72 ? 2.627 1.465 6.091 1.00 97.31 72 ALA A N 1
ATOM 496 C CA . ALA A 1 72 ? 1.752 0.626 5.288 1.00 97.31 72 ALA A CA 1
ATOM 497 C C . ALA A 1 72 ? 0.919 -0.278 6.202 1.00 97.31 72 ALA A C 1
ATOM 499 O O . ALA A 1 72 ? 1.477 -1.087 6.938 1.00 97.31 72 ALA A O 1
ATOM 500 N N . TYR A 1 73 ? -0.402 -0.156 6.126 1.00 96.50 73 TYR A N 1
ATOM 501 C CA . TYR A 1 73 ? -1.339 -1.041 6.809 1.00 96.50 73 TYR A CA 1
ATOM 502 C C . TYR A 1 73 ? -1.836 -2.082 5.815 1.00 96.50 73 TYR A C 1
ATOM 504 O O . TYR A 1 73 ? -2.281 -1.739 4.717 1.00 96.50 73 TYR A O 1
ATOM 512 N N . VAL A 1 74 ? -1.755 -3.353 6.189 1.00 96.94 74 VAL A N 1
ATOM 513 C CA . VAL A 1 74 ? -2.151 -4.468 5.328 1.00 96.94 74 VAL A CA 1
ATOM 514 C C . VAL A 1 74 ? -3.127 -5.347 6.086 1.00 96.94 74 VAL A C 1
ATOM 516 O O . VAL A 1 74 ? -2.822 -5.826 7.175 1.00 96.94 74 VAL A O 1
ATOM 519 N N . LEU A 1 75 ? -4.299 -5.561 5.493 1.00 95.50 75 LEU A N 1
ATOM 520 C CA . LEU A 1 75 ? -5.268 -6.525 5.986 1.00 95.50 75 LEU A CA 1
ATOM 521 C C . LEU A 1 75 ? -4.794 -7.940 5.635 1.00 95.50 75 LEU A C 1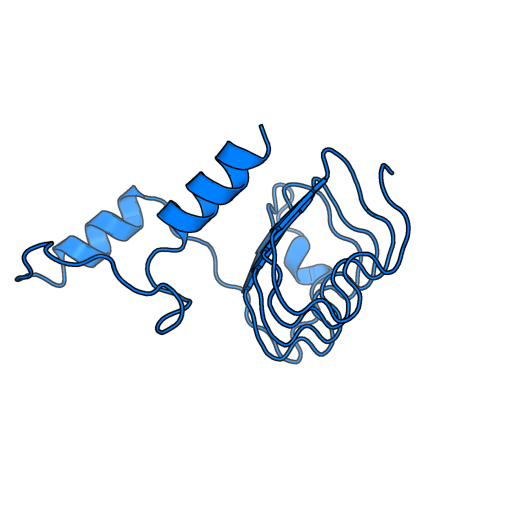
ATOM 523 O O . LEU A 1 75 ? -4.857 -8.359 4.478 1.00 95.50 75 LEU A O 1
ATOM 527 N N . ASP A 1 76 ? -4.323 -8.672 6.641 1.00 94.25 76 ASP A N 1
ATOM 528 C CA . ASP A 1 76 ? -3.839 -10.046 6.499 1.00 94.25 76 ASP A CA 1
ATOM 529 C C . ASP A 1 76 ? -4.846 -11.059 7.064 1.00 94.25 76 ASP A C 1
ATOM 531 O O . ASP A 1 76 ? -4.684 -11.582 8.163 1.00 94.25 76 ASP A O 1
ATOM 535 N N . GLU A 1 77 ? -5.912 -11.345 6.310 1.00 90.88 77 GLU A N 1
ATOM 536 C CA . GLU A 1 77 ? -6.936 -12.322 6.727 1.00 90.88 77 GLU A CA 1
ATOM 537 C C . GLU A 1 77 ? -6.411 -13.767 6.769 1.00 90.88 77 GLU A C 1
ATOM 539 O O . GLU A 1 77 ? -6.962 -14.615 7.473 1.00 90.88 77 GLU A O 1
ATOM 544 N N . VAL A 1 78 ? -5.375 -14.068 5.979 1.00 92.31 78 VAL A N 1
ATOM 545 C CA . VAL A 1 78 ? -4.822 -15.424 5.833 1.00 92.31 78 VAL A CA 1
ATOM 546 C C . VAL A 1 78 ? -3.695 -15.680 6.841 1.00 92.31 78 VAL A C 1
ATOM 548 O O . VAL A 1 78 ? -3.468 -16.831 7.215 1.00 92.31 78 VAL A O 1
ATOM 551 N N . GLY A 1 79 ? -3.021 -14.630 7.315 1.00 93.06 79 GLY A N 1
ATOM 552 C CA . GLY A 1 79 ? -1.884 -14.729 8.232 1.00 93.06 79 GLY A CA 1
ATOM 553 C C . GLY A 1 79 ? -0.562 -15.058 7.530 1.00 93.06 79 GLY A C 1
ATOM 554 O O . GLY A 1 79 ? 0.349 -15.590 8.164 1.00 93.06 79 GLY A O 1
ATOM 555 N N . ASP A 1 80 ? -0.465 -14.809 6.220 1.00 94.50 80 ASP A N 1
ATOM 556 C CA . ASP A 1 80 ? 0.688 -15.155 5.377 1.00 94.50 80 ASP A CA 1
ATOM 557 C C . ASP A 1 80 ? 1.413 -13.923 4.802 1.00 94.50 80 ASP A C 1
ATOM 559 O O . ASP A 1 80 ? 2.319 -14.043 3.969 1.00 94.50 80 ASP A O 1
ATOM 563 N N . PHE A 1 81 ? 1.056 -12.710 5.238 1.00 96.81 81 PHE A N 1
ATOM 564 C CA . PHE A 1 81 ? 1.683 -11.487 4.736 1.00 96.81 81 PHE A CA 1
ATOM 565 C C . PHE A 1 81 ? 3.187 -11.433 5.029 1.00 96.81 81 PHE A C 1
ATOM 567 O O . PHE A 1 81 ? 3.965 -11.005 4.172 1.00 96.81 81 PHE A O 1
ATOM 574 N N . ALA A 1 82 ? 3.617 -11.943 6.186 1.00 96.12 82 ALA A N 1
ATOM 575 C CA . ALA A 1 82 ? 5.027 -11.974 6.571 1.00 96.12 82 ALA A CA 1
ATOM 576 C C . ALA A 1 82 ? 5.914 -12.734 5.565 1.00 96.12 82 ALA A C 1
ATOM 578 O O . ALA A 1 82 ? 7.069 -12.364 5.370 1.00 96.12 82 ALA A O 1
ATOM 579 N N . GLU A 1 83 ? 5.383 -13.746 4.867 1.00 96.94 83 GLU A N 1
ATOM 580 C CA . GLU A 1 83 ? 6.127 -14.490 3.837 1.00 96.94 83 GLU A CA 1
ATOM 581 C C . GLU A 1 83 ? 6.325 -13.684 2.543 1.00 96.94 83 GLU A C 1
ATOM 583 O O . GLU A 1 83 ? 7.226 -13.957 1.744 1.00 96.94 83 GLU A O 1
ATOM 588 N N . ARG A 1 84 ? 5.473 -12.680 2.320 1.00 97.31 84 ARG A N 1
ATOM 589 C CA . ARG A 1 84 ? 5.473 -11.816 1.134 1.00 97.31 84 ARG A CA 1
ATOM 590 C C . ARG A 1 84 ? 6.138 -10.465 1.390 1.00 97.31 84 ARG A C 1
ATOM 592 O O . ARG A 1 84 ? 6.471 -9.774 0.423 1.00 97.31 84 ARG A O 1
ATOM 599 N N . CYS A 1 85 ? 6.354 -10.098 2.650 1.00 97.94 85 CYS A N 1
ATOM 600 C CA . CYS A 1 85 ? 6.979 -8.845 3.052 1.00 97.94 85 CYS A CA 1
ATOM 601 C C . CYS A 1 85 ? 8.512 -8.953 3.078 1.00 97.94 85 CYS A C 1
ATOM 603 O O . CYS A 1 85 ? 9.092 -9.925 3.563 1.00 97.94 85 CYS A O 1
ATOM 605 N N . ASN A 1 86 ? 9.194 -7.937 2.553 1.00 98.00 86 ASN A N 1
ATOM 606 C CA . ASN A 1 86 ? 10.643 -7.837 2.620 1.00 98.00 86 ASN A CA 1
ATOM 607 C C . ASN A 1 86 ? 11.073 -7.182 3.938 1.00 98.00 86 ASN A C 1
ATOM 609 O O . ASN A 1 86 ? 11.149 -5.963 4.046 1.00 98.00 86 ASN A O 1
ATOM 613 N N . MET A 1 87 ? 11.445 -8.012 4.908 1.00 97.25 87 MET A N 1
ATOM 614 C CA . MET A 1 87 ? 11.812 -7.602 6.269 1.00 97.25 87 MET A CA 1
ATOM 615 C C . MET A 1 87 ? 13.216 -6.979 6.407 1.00 97.25 87 MET A C 1
ATOM 617 O O . MET A 1 87 ? 13.739 -6.875 7.512 1.00 97.25 87 MET A O 1
ATOM 621 N N . ALA A 1 88 ? 13.890 -6.605 5.311 1.00 96.75 88 ALA A N 1
ATOM 622 C CA . ALA A 1 88 ? 15.267 -6.103 5.386 1.00 96.75 88 ALA A CA 1
ATOM 623 C C . ALA A 1 88 ? 15.383 -4.699 6.007 1.00 96.75 88 ALA A C 1
ATOM 625 O O . ALA A 1 88 ? 16.438 -4.360 6.540 1.00 96.75 88 ALA A O 1
ATOM 626 N N . MET A 1 89 ? 14.338 -3.874 5.887 1.00 96.19 89 MET A N 1
ATOM 627 C CA . MET A 1 89 ? 14.327 -2.475 6.347 1.00 96.19 89 MET A CA 1
ATOM 628 C C . MET A 1 89 ? 13.044 -2.072 7.080 1.00 96.19 89 MET A C 1
ATOM 630 O O . MET A 1 89 ? 12.965 -0.950 7.570 1.00 96.19 89 MET A O 1
ATOM 634 N N . VAL A 1 90 ? 12.060 -2.969 7.157 1.00 95.94 90 VAL A N 1
ATOM 635 C CA . VAL A 1 90 ? 10.772 -2.717 7.810 1.00 95.94 90 VAL A CA 1
ATOM 636 C C . VAL A 1 90 ? 10.531 -3.726 8.923 1.00 95.94 90 VAL A C 1
ATOM 638 O O . VAL A 1 90 ? 11.065 -4.836 8.894 1.00 95.94 90 VAL A O 1
ATOM 641 N N . GLU A 1 91 ? 9.700 -3.333 9.877 1.00 94.75 91 GLU A N 1
ATOM 642 C CA . GLU A 1 91 ? 9.191 -4.178 10.952 1.00 94.75 91 GLU A CA 1
ATOM 643 C C . GLU A 1 91 ? 7.677 -4.338 10.782 1.00 94.75 91 GLU A C 1
ATOM 645 O O . GLU A 1 91 ? 7.008 -3.451 10.249 1.00 94.75 91 GLU A O 1
ATOM 650 N N . LEU A 1 92 ? 7.151 -5.500 11.170 1.00 93.75 92 LEU A N 1
ATOM 651 C CA . LEU A 1 92 ? 5.719 -5.770 11.159 1.00 93.75 92 LEU A CA 1
ATOM 652 C C . LEU A 1 92 ? 5.222 -5.726 12.592 1.00 93.75 92 LEU A C 1
ATOM 654 O O . LEU A 1 92 ? 5.650 -6.529 13.420 1.00 93.75 92 LEU A O 1
ATOM 658 N N . GLU A 1 93 ? 4.287 -4.824 12.850 1.00 91.12 93 GLU A N 1
ATOM 659 C CA . GLU A 1 93 ? 3.617 -4.699 14.134 1.00 91.12 93 GLU A CA 1
ATOM 660 C C . GLU A 1 93 ? 2.111 -4.899 13.928 1.00 91.12 93 GLU A C 1
ATOM 662 O O . GLU A 1 93 ? 1.539 -4.326 12.995 1.00 91.12 93 GLU A O 1
ATOM 667 N N . PRO A 1 94 ? 1.450 -5.733 14.749 1.00 86.19 94 PRO A N 1
ATOM 668 C CA . PRO A 1 94 ? 0.001 -5.833 14.712 1.00 86.19 94 PRO A CA 1
ATOM 669 C C . PRO A 1 94 ? -0.607 -4.517 15.201 1.00 86.19 94 PRO A C 1
ATOM 671 O O . PRO A 1 94 ? -0.174 -3.969 16.216 1.00 86.19 94 PRO A O 1
ATOM 674 N N . VAL A 1 95 ? -1.640 -4.039 14.509 1.00 80.56 95 VAL A N 1
ATOM 675 C CA . VAL A 1 95 ? -2.441 -2.913 14.998 1.00 80.56 95 VAL A CA 1
ATOM 676 C C . VAL A 1 95 ? -3.275 -3.432 16.177 1.00 80.56 95 VAL A C 1
ATOM 678 O O . VAL A 1 95 ? -4.051 -4.368 15.974 1.00 80.56 95 VAL A O 1
ATOM 681 N N . PRO A 1 96 ? -3.086 -2.916 17.407 1.00 69.50 96 PRO A N 1
ATOM 682 C CA . PRO A 1 96 ? -3.845 -3.369 18.568 1.00 69.50 96 PRO A CA 1
ATOM 683 C C . PRO A 1 96 ? -5.335 -3.061 18.397 1.00 69.50 96 PRO A C 1
ATOM 685 O O . PRO A 1 96 ? -5.697 -2.052 17.794 1.00 69.50 96 PRO A O 1
ATOM 688 N N . GLU A 1 97 ? -6.189 -3.924 18.944 1.00 64.25 97 GLU A N 1
ATOM 689 C CA . GLU A 1 97 ? -7.631 -3.675 18.996 1.00 64.25 97 GLU A CA 1
ATOM 690 C C . GLU A 1 97 ? -7.932 -2.477 19.924 1.00 64.25 97 GLU A C 1
ATOM 692 O O . GLU A 1 97 ? -7.169 -2.202 20.855 1.00 64.25 97 GLU A O 1
ATOM 697 N N . GLU A 1 98 ? -9.040 -1.759 19.682 1.00 56.34 98 GLU A N 1
ATOM 698 C CA . GLU A 1 98 ? -9.476 -0.582 20.471 1.00 56.34 98 GLU A CA 1
ATOM 699 C C . GLU A 1 98 ? -9.418 -0.838 21.989 1.00 56.34 98 GLU A C 1
ATOM 701 O O . GLU A 1 98 ? -8.917 -0.011 22.759 1.00 56.34 98 GLU A O 1
ATOM 706 N N . ASP A 1 99 ? -9.877 -2.018 22.416 1.00 51.25 99 ASP A N 1
ATOM 707 C CA . ASP A 1 99 ? -9.917 -2.417 23.825 1.00 51.25 99 ASP A CA 1
ATOM 708 C C . ASP A 1 99 ? -8.502 -2.553 24.432 1.00 51.25 99 ASP A C 1
ATOM 710 O O . ASP A 1 99 ? -8.255 -2.095 25.554 1.00 51.25 99 ASP A O 1
ATOM 714 N N . ASP A 1 100 ? -7.540 -3.087 23.670 1.00 53.72 100 ASP A N 1
ATOM 715 C CA . ASP A 1 100 ? -6.141 -3.253 24.096 1.00 53.72 100 ASP A CA 1
ATOM 716 C C . ASP A 1 100 ? -5.410 -1.905 24.211 1.00 53.72 100 ASP A C 1
ATOM 718 O O . ASP A 1 100 ? -4.503 -1.727 25.038 1.00 53.72 100 ASP A O 1
ATOM 722 N N . LEU A 1 101 ? -5.779 -0.935 23.369 1.00 52.66 101 LEU A N 1
ATOM 723 C CA . LEU A 1 101 ? -5.221 0.414 23.397 1.00 52.66 101 LEU A CA 1
ATOM 724 C C . LEU A 1 101 ? -5.754 1.204 24.599 1.00 52.66 101 LEU A C 1
ATOM 726 O O . LEU A 1 101 ? -4.979 1.879 25.289 1.00 52.66 101 LEU A O 1
ATOM 730 N N . MET A 1 102 ? -7.050 1.070 24.899 1.00 46.53 102 MET A N 1
ATOM 731 C CA . MET A 1 102 ? -7.678 1.709 26.055 1.00 46.53 102 MET A CA 1
ATOM 732 C C . MET A 1 102 ? -7.099 1.181 27.375 1.00 46.53 102 MET A C 1
ATOM 734 O O . MET A 1 102 ? -6.805 1.973 28.273 1.00 46.53 102 MET A O 1
ATOM 738 N N . GLU A 1 103 ? -6.841 -0.127 27.483 1.00 50.91 103 GLU A N 1
ATOM 739 C CA . GLU A 1 103 ? -6.186 -0.724 28.654 1.00 50.91 103 GLU A CA 1
ATOM 740 C C . GLU A 1 103 ? -4.750 -0.191 28.838 1.00 50.91 103 GLU A C 1
ATOM 742 O O . GLU A 1 103 ? -4.372 0.229 29.938 1.00 50.91 103 GLU A O 1
ATOM 747 N N . LYS A 1 104 ? -3.963 -0.092 27.756 1.00 51.69 104 LYS A N 1
ATOM 748 C CA . LYS A 1 104 ? -2.604 0.486 27.797 1.00 51.69 104 LYS A CA 1
ATOM 749 C C . LYS A 1 104 ? -2.592 1.965 28.203 1.00 51.69 104 LYS A C 1
ATOM 751 O O . LYS A 1 104 ? -1.724 2.368 28.981 1.00 51.69 104 LYS A O 1
ATOM 756 N N . LEU A 1 105 ? -3.551 2.761 27.726 1.00 53.84 105 LEU A N 1
ATOM 757 C CA . LEU A 1 105 ? -3.695 4.181 28.077 1.00 53.84 105 LEU A CA 1
ATOM 758 C C . LEU A 1 105 ? -4.144 4.377 29.535 1.00 53.84 105 LEU A C 1
ATOM 760 O O . LEU A 1 105 ? -3.635 5.259 30.228 1.00 53.84 105 LEU A O 1
ATOM 764 N N . LEU A 1 106 ? -5.041 3.525 30.038 1.00 52.59 106 LEU A N 1
ATOM 765 C CA . LEU A 1 106 ? -5.526 3.571 31.423 1.00 52.59 106 LEU A CA 1
ATOM 766 C C . LEU A 1 106 ? -4.439 3.206 32.448 1.00 52.59 106 LEU A C 1
ATOM 768 O O . LEU A 1 106 ? -4.444 3.735 33.563 1.00 52.59 106 LEU A O 1
ATOM 772 N N . HIS A 1 107 ? -3.477 2.355 32.082 1.00 51.94 107 HIS A N 1
ATOM 773 C CA . HIS A 1 107 ? -2.341 2.019 32.946 1.00 51.94 107 HIS A CA 1
ATOM 774 C C . HIS A 1 107 ? -1.258 3.115 33.018 1.00 51.94 107 HIS A C 1
ATOM 776 O O . HIS A 1 107 ? -0.514 3.161 34.001 1.00 51.94 107 HIS A O 1
ATOM 782 N N . HIS A 1 108 ? -1.202 4.037 32.052 1.00 50.28 108 HIS A N 1
ATOM 783 C CA . HIS A 1 108 ? -0.250 5.158 31.990 1.00 50.28 108 HIS A CA 1
ATOM 784 C C . HIS A 1 108 ? -0.898 6.503 32.376 1.00 50.28 108 HIS A C 1
ATOM 786 O O . HIS A 1 108 ? -0.766 7.507 31.685 1.00 50.28 108 HIS A O 1
ATOM 792 N N . GLY A 1 109 ? -1.626 6.513 33.495 1.00 39.97 109 GLY A N 1
ATOM 793 C CA . GLY A 1 109 ? -2.519 7.600 33.888 1.00 39.97 109 GLY A CA 1
ATOM 794 C C . GLY A 1 109 ? -1.958 9.031 33.886 1.00 39.97 109 GLY A C 1
ATOM 795 O O . GLY A 1 109 ? -0.822 9.284 34.282 1.00 39.97 109 GLY A O 1
ATOM 796 N N . GLY A 1 110 ? -2.869 9.966 33.599 1.00 46.03 110 GLY A N 1
ATOM 797 C CA . GLY A 1 110 ? -2.861 11.331 34.129 1.00 46.03 110 GLY A CA 1
ATOM 798 C C . GLY A 1 110 ? -2.586 12.435 33.109 1.00 46.03 110 GLY A C 1
ATOM 799 O O . GLY A 1 110 ? -1.462 12.576 32.651 1.00 46.03 110 GLY A O 1
ATOM 800 N N . ASP A 1 111 ? -3.610 13.271 32.897 1.00 51.69 111 ASP A N 1
ATOM 801 C CA . ASP A 1 111 ? -3.618 14.559 32.183 1.00 51.69 111 ASP A CA 1
ATOM 802 C C . ASP A 1 111 ? -3.411 14.530 30.658 1.00 51.69 111 ASP A C 1
ATOM 804 O O . ASP A 1 111 ? -2.360 14.147 30.158 1.00 51.69 111 ASP A O 1
ATOM 808 N N . LEU A 1 112 ? -4.395 15.061 29.915 1.00 45.75 112 LEU A N 1
ATOM 809 C CA . LEU A 1 112 ? -4.273 16.359 29.230 1.00 45.75 112 LEU A CA 1
ATOM 810 C C . LEU A 1 112 ? -5.577 16.736 28.491 1.00 45.75 112 LEU A C 1
ATOM 812 O O . LEU A 1 112 ? -6.137 15.976 27.707 1.00 45.75 112 LEU A O 1
ATOM 816 N N . ASP A 1 113 ? -6.035 17.959 28.766 1.00 44.47 113 ASP A N 1
ATOM 817 C CA . ASP A 1 113 ? -7.102 18.701 28.086 1.00 44.47 113 ASP A CA 1
ATOM 818 C C . ASP A 1 113 ? -6.928 18.734 26.553 1.00 44.47 113 ASP A C 1
ATOM 820 O O . ASP A 1 113 ? -5.924 19.239 26.043 1.00 44.47 113 ASP A O 1
ATOM 824 N N . HIS A 1 114 ? -7.957 18.346 25.790 1.00 39.19 114 HIS A N 1
ATOM 825 C CA . HIS A 1 114 ? -7.993 18.588 24.343 1.00 39.19 114 HIS A CA 1
ATOM 826 C C . HIS A 1 114 ? -8.422 20.033 24.034 1.00 39.19 114 HIS A C 1
ATOM 828 O O . HIS A 1 114 ? -9.600 20.362 23.868 1.00 39.19 114 HIS A O 1
ATOM 834 N N . LYS A 1 115 ? -7.431 20.917 23.893 1.00 39.75 115 LYS A N 1
ATOM 835 C CA . LYS A 1 115 ? -7.526 22.124 23.061 1.00 39.75 115 LYS A CA 1
ATOM 836 C C . LYS A 1 115 ? -6.365 22.140 22.081 1.00 39.75 115 LYS A C 1
ATOM 838 O O . LYS A 1 115 ? -5.239 22.430 22.462 1.00 39.75 115 LYS A O 1
ATOM 843 N N . GLY A 1 116 ? -6.668 21.947 20.806 1.00 35.09 116 GLY A N 1
ATOM 844 C CA . GLY A 1 116 ? -5.724 22.244 19.738 1.00 35.09 116 GLY A CA 1
ATOM 845 C C . GLY A 1 116 ? -5.867 21.278 18.586 1.00 35.09 116 GLY A C 1
ATOM 846 O O . GLY A 1 11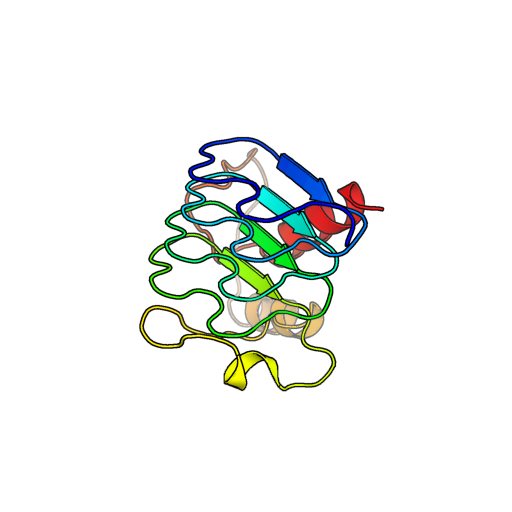6 ? -5.738 20.078 18.752 1.00 35.09 116 GLY A O 1
ATOM 847 N N . ARG A 1 117 ? -6.146 21.830 17.412 1.00 48.59 117 ARG A N 1
ATOM 848 C CA . ARG A 1 117 ? -5.999 21.174 16.118 1.00 48.59 117 ARG A CA 1
ATOM 849 C C . ARG A 1 117 ? -4.529 20.742 15.998 1.00 48.59 117 ARG A C 1
ATOM 851 O O . ARG A 1 117 ? -3.670 21.617 15.905 1.00 48.59 117 ARG A O 1
ATOM 858 N N . VAL A 1 118 ? -4.251 19.443 16.105 1.00 40.28 118 VAL A N 1
ATOM 859 C CA . VAL A 1 118 ? -2.884 18.901 16.097 1.00 40.28 118 VAL A CA 1
ATOM 860 C C . VAL A 1 118 ? -2.474 18.600 14.660 1.00 40.28 118 VAL A C 1
ATOM 862 O O . VAL A 1 118 ? -3.232 18.016 13.890 1.00 40.28 118 VAL A O 1
ATOM 865 N N . ASP A 1 119 ? -1.289 19.074 14.299 1.00 39.34 119 ASP A N 1
ATOM 866 C CA . ASP A 1 119 ? -0.616 18.807 13.034 1.00 39.34 119 ASP A CA 1
ATOM 867 C C . ASP A 1 119 ? -0.113 17.350 13.035 1.00 39.34 119 ASP A C 1
ATOM 869 O O . ASP A 1 119 ? 0.707 16.975 13.874 1.00 39.34 119 ASP A O 1
ATOM 873 N N . VAL A 1 120 ? -0.643 16.508 12.142 1.00 45.41 120 VAL A N 1
ATOM 874 C CA . VAL A 1 120 ? -0.511 15.031 12.180 1.00 45.41 120 VAL A CA 1
ATOM 875 C C . VAL A 1 120 ? 0.807 14.533 11.5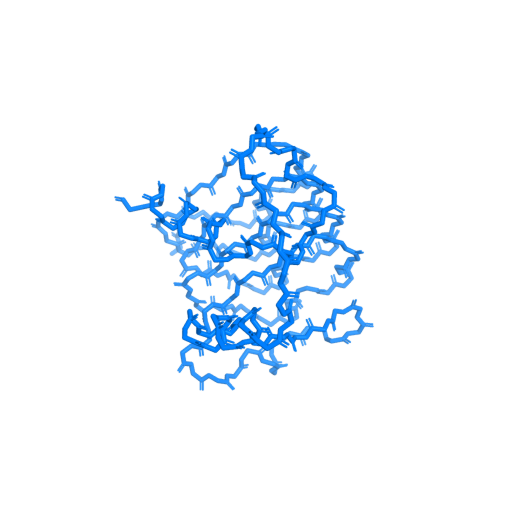55 1.00 45.41 120 VAL A C 1
ATOM 877 O O . VAL A 1 120 ? 0.875 13.438 11.001 1.00 45.41 120 VAL A O 1
ATOM 880 N N . SER A 1 121 ? 1.873 15.335 11.598 1.00 47.00 121 SER A N 1
ATOM 881 C CA . SER A 1 121 ? 3.148 15.015 10.935 1.00 47.00 121 SER A CA 1
ATOM 882 C C . SER A 1 121 ? 4.324 14.773 11.888 1.00 47.00 121 SER A C 1
ATOM 884 O O . SER A 1 121 ? 5.449 14.606 11.421 1.00 47.00 121 SER A O 1
ATOM 886 N N . GLY A 1 122 ? 4.107 14.812 13.207 1.00 41.88 122 GLY A N 1
ATOM 887 C CA . GLY A 1 122 ? 5.184 14.718 14.203 1.00 41.88 122 GLY A CA 1
ATOM 888 C C . GLY A 1 122 ? 5.382 13.333 14.818 1.00 41.88 122 GLY A C 1
ATOM 889 O O . GLY A 1 122 ? 6.501 12.989 15.189 1.00 41.88 122 GLY A O 1
ATOM 890 N N . ASP A 1 123 ? 4.317 12.543 14.903 1.00 46.44 123 ASP A N 1
ATOM 891 C CA . ASP A 1 123 ? 4.324 11.223 15.520 1.00 46.44 123 ASP A CA 1
ATOM 892 C C . ASP A 1 123 ? 3.465 10.295 14.658 1.00 46.44 123 ASP A C 1
ATOM 894 O O . ASP A 1 123 ? 2.258 10.487 14.527 1.00 46.44 123 ASP A O 1
ATOM 898 N N . MET A 1 124 ? 4.119 9.385 13.937 1.00 53.19 124 MET A N 1
ATOM 899 C CA . MET A 1 124 ? 3.462 8.547 12.929 1.00 53.19 124 MET A CA 1
ATOM 900 C C . MET A 1 124 ? 2.864 7.267 13.514 1.00 53.19 124 MET A C 1
ATOM 902 O O . MET A 1 124 ? 2.200 6.568 12.756 1.00 53.19 124 MET A O 1
ATOM 906 N N . THR A 1 125 ? 3.105 6.981 14.799 1.00 55.31 125 THR A N 1
ATOM 907 C CA . THR A 1 125 ? 2.648 5.768 15.495 1.00 55.31 125 THR A CA 1
ATOM 908 C C . THR A 1 125 ? 1.534 6.036 16.509 1.00 55.31 125 THR A C 1
ATOM 910 O O . THR A 1 125 ? 0.840 5.109 16.918 1.00 55.31 125 THR A O 1
ATOM 913 N N . SER A 1 126 ? 1.325 7.289 16.930 1.00 55.91 126 SER A N 1
ATOM 914 C CA . SER A 1 126 ? 0.154 7.653 17.727 1.00 55.91 126 SER A CA 1
ATOM 915 C C . SER A 1 126 ? -1.032 7.986 16.813 1.00 55.91 126 SER A C 1
ATOM 917 O O . SER A 1 126 ? -0.887 8.721 15.838 1.00 55.91 126 SER A O 1
ATOM 919 N N . HIS A 1 127 ? -2.224 7.488 17.164 1.00 68.25 127 HIS A N 1
ATOM 920 C CA . HIS A 1 127 ? -3.503 7.705 16.454 1.00 68.25 127 HIS A CA 1
ATOM 921 C C . HIS A 1 127 ? -3.695 6.917 15.140 1.00 68.25 127 HIS A C 1
ATOM 923 O O . HIS A 1 127 ? -4.452 7.346 14.264 1.00 68.25 127 HIS A O 1
ATOM 929 N N . ASP A 1 128 ? -3.056 5.750 14.999 1.00 73.69 128 ASP A N 1
ATOM 930 C CA . ASP A 1 128 ? -3.250 4.852 13.846 1.00 73.69 128 ASP A CA 1
ATOM 931 C C . ASP A 1 128 ? -4.725 4.521 13.585 1.00 73.69 128 ASP A C 1
ATOM 933 O O . ASP A 1 128 ? -5.160 4.492 12.435 1.00 73.69 128 ASP A O 1
ATOM 937 N N . GLU A 1 129 ? -5.503 4.333 14.650 1.00 75.94 129 GLU A N 1
ATOM 938 C CA . GLU A 1 129 ? -6.917 3.971 14.590 1.00 75.94 129 GLU A CA 1
ATOM 939 C C . GLU A 1 129 ? -7.788 5.061 13.945 1.00 75.94 129 GLU A C 1
ATOM 941 O O . GLU A 1 129 ? -8.475 4.794 12.958 1.00 75.94 129 GLU A O 1
ATOM 946 N N . GLU A 1 130 ? -7.714 6.306 14.434 1.00 78.88 130 GLU A N 1
ATOM 947 C CA . GLU A 1 130 ? -8.484 7.431 13.880 1.00 78.88 130 GLU A CA 1
ATOM 948 C C . GLU A 1 130 ? -8.159 7.647 12.397 1.00 78.88 130 GLU A C 1
ATOM 950 O O . GLU A 1 130 ? -9.048 7.863 11.566 1.00 78.88 130 GLU A O 1
ATOM 955 N N . ARG A 1 131 ? -6.870 7.546 12.052 1.00 82.81 131 ARG A N 1
ATOM 956 C CA . ARG A 1 131 ? -6.378 7.692 10.681 1.00 82.81 131 ARG A CA 1
ATOM 957 C C . ARG A 1 131 ? -6.885 6.564 9.782 1.00 82.81 131 ARG A C 1
ATOM 959 O O . ARG A 1 131 ? -7.365 6.843 8.682 1.00 82.81 131 ARG A O 1
ATOM 966 N N . LEU A 1 132 ? -6.782 5.309 10.224 1.00 86.75 132 LEU A N 1
ATOM 967 C CA . LEU A 1 132 ? -7.292 4.146 9.493 1.00 86.75 132 LEU A CA 1
ATOM 968 C C . LEU A 1 132 ? -8.799 4.250 9.283 1.00 86.75 132 LEU A C 1
ATOM 970 O O . LEU A 1 132 ? -9.264 4.090 8.153 1.00 86.75 132 LEU A O 1
ATOM 974 N N . TYR A 1 133 ? -9.547 4.583 10.337 1.00 87.31 133 TYR A N 1
ATOM 975 C CA . TYR A 1 133 ? -10.990 4.779 10.267 1.00 87.31 133 TYR A CA 1
ATOM 976 C C . TYR A 1 133 ? -11.353 5.853 9.239 1.00 87.31 133 TYR A C 1
ATOM 978 O O . TYR A 1 133 ? -12.231 5.631 8.403 1.00 87.31 133 TYR A O 1
ATOM 986 N N . GLN A 1 134 ? -10.658 6.994 9.248 1.00 88.94 134 GLN A N 1
ATOM 987 C CA . GLN A 1 134 ? -10.903 8.076 8.296 1.00 88.94 134 GLN A CA 1
ATOM 988 C C . GLN A 1 134 ? -10.608 7.653 6.849 1.00 88.94 134 GLN A C 1
ATOM 990 O O . GLN A 1 134 ? -11.439 7.877 5.968 1.00 88.94 134 GLN A O 1
ATOM 995 N N . LEU A 1 135 ? -9.455 7.026 6.594 1.00 92.19 135 LEU A N 1
ATOM 996 C CA . LEU A 1 135 ? -9.064 6.587 5.249 1.00 92.19 135 LEU A CA 1
ATOM 997 C C . LEU A 1 135 ? -10.016 5.520 4.699 1.00 92.19 135 LEU A C 1
ATOM 999 O O . LEU A 1 135 ? -10.433 5.605 3.546 1.00 92.19 135 LEU A O 1
ATOM 1003 N N . ILE A 1 136 ? -10.402 4.546 5.523 1.00 91.62 136 ILE A N 1
ATOM 1004 C CA . ILE A 1 136 ? -11.359 3.507 5.130 1.00 91.62 136 ILE A CA 1
ATOM 1005 C C . ILE A 1 136 ? -12.750 4.116 4.918 1.00 91.62 136 ILE A C 1
ATOM 1007 O O . ILE A 1 136 ? -13.399 3.800 3.926 1.00 91.62 136 ILE A O 1
ATOM 1011 N N . SER A 1 137 ? -13.194 5.034 5.782 1.00 91.75 137 SER A N 1
ATOM 1012 C CA . SER A 1 137 ? -14.494 5.707 5.628 1.00 91.75 137 SER A CA 1
ATOM 1013 C C . SER A 1 137 ? -14.584 6.534 4.346 1.00 91.75 137 SER A C 1
ATOM 1015 O O . SER A 1 137 ? -15.646 6.598 3.744 1.00 91.75 137 SER A O 1
ATOM 1017 N N . ASN A 1 138 ? -13.487 7.157 3.910 1.00 90.94 138 ASN A N 1
ATOM 1018 C CA . ASN A 1 138 ? -13.444 7.904 2.650 1.00 90.94 138 ASN A CA 1
ATOM 1019 C C . ASN A 1 138 ? -13.447 6.996 1.407 1.00 90.94 138 ASN A C 1
ATOM 1021 O O . ASN A 1 138 ? -13.741 7.466 0.308 1.00 90.94 138 ASN A O 1
ATOM 1025 N N . HIS A 1 139 ? -13.071 5.724 1.564 1.00 92.69 139 HIS A N 1
ATOM 1026 C CA . HIS A 1 139 ? -13.012 4.741 0.481 1.00 92.69 139 HIS A CA 1
ATOM 1027 C C . HIS A 1 139 ? -14.381 4.119 0.151 1.00 92.69 139 HIS A C 1
ATOM 1029 O O . HIS A 1 139 ? -14.574 3.652 -0.974 1.00 92.69 139 HIS A O 1
ATOM 1035 N N . VAL A 1 140 ? -15.311 4.104 1.115 1.00 79.31 140 VAL A N 1
ATOM 1036 C CA . VAL A 1 140 ? -16.652 3.483 1.031 1.00 79.31 140 VAL A CA 1
ATOM 1037 C C . VAL A 1 140 ? -17.726 4.517 0.699 1.00 79.31 140 VAL A C 1
ATOM 1039 O O . VAL A 1 140 ? -18.588 4.204 -0.155 1.00 79.31 140 VAL A O 1
#